Protein AF-A0A9D2CE64-F1 (afdb_monomer_lite)

Foldseek 3Di:
DKDWDDWDDDPNDIDIDIDDDDDCVVDDPVNVVVVVVVVVVCVVVDPPPPD

Structure (mmCIF, N/CA/C/O backbone):
data_AF-A0A9D2CE64-F1
#
_entry.id   AF-A0A9D2CE64-F1
#
loop_
_atom_site.group_PDB
_atom_site.id
_atom_site.type_symbol
_atom_site.label_atom_id
_atom_site.label_alt_id
_atom_site.label_comp_id
_atom_site.label_asym_id
_atom_site.label_entity_id
_atom_site.label_seq_id
_atom_site.pdbx_PDB_ins_code
_atom_site.Cartn_x
_atom_site.Cartn_y
_atom_site.Cartn_z
_atom_site.occupancy
_atom_site.B_iso_or_equiv
_atom_site.auth_seq_id
_atom_site.auth_comp_id
_atom_site.auth_asym_id
_atom_site.auth_atom_id
_atom_site.pdbx_PDB_model_num
ATOM 1 N N . MET A 1 1 ? 10.637 -3.580 0.334 1.00 94.31 1 MET A N 1
ATOM 2 C CA . MET A 1 1 ? 10.411 -3.624 1.798 1.00 94.31 1 MET A CA 1
ATOM 3 C C . MET A 1 1 ? 8.990 -3.160 2.084 1.00 94.31 1 MET A C 1
ATOM 5 O O . MET A 1 1 ? 8.547 -2.227 1.422 1.00 94.31 1 MET A O 1
ATOM 9 N N . PHE A 1 2 ? 8.299 -3.807 3.027 1.00 97.56 2 PHE A N 1
ATOM 10 C CA . PHE A 1 2 ? 6.957 -3.427 3.481 1.00 97.56 2 PHE A CA 1
ATOM 11 C C . PHE A 1 2 ? 7.012 -2.961 4.932 1.00 97.56 2 PHE A C 1
ATOM 13 O O . PHE A 1 2 ? 7.659 -3.609 5.752 1.00 97.56 2 PHE A O 1
ATOM 20 N N . THR A 1 3 ? 6.301 -1.881 5.240 1.00 98.19 3 THR A N 1
ATOM 21 C CA . THR A 1 3 ? 6.099 -1.414 6.614 1.00 98.19 3 THR A CA 1
ATOM 22 C C . THR A 1 3 ? 4.607 -1.296 6.865 1.00 98.19 3 THR A C 1
ATOM 24 O O . THR A 1 3 ? 3.908 -0.595 6.131 1.00 98.19 3 THR A O 1
ATOM 27 N N . VAL A 1 4 ? 4.132 -1.983 7.900 1.00 98.25 4 VAL A N 1
ATOM 28 C CA . VAL A 1 4 ? 2.721 -2.006 8.289 1.00 98.25 4 VAL A CA 1
ATOM 29 C C . VAL A 1 4 ? 2.549 -1.170 9.550 1.00 98.25 4 VAL A C 1
ATOM 31 O O . VAL A 1 4 ? 3.232 -1.393 10.549 1.00 98.25 4 VAL A O 1
ATOM 34 N N . GLY A 1 5 ? 1.664 -0.180 9.487 1.00 97.94 5 GLY A N 1
ATOM 35 C CA . GLY A 1 5 ? 1.308 0.648 10.633 1.00 97.94 5 GLY A CA 1
ATOM 36 C C . GLY A 1 5 ? 0.181 0.043 11.468 1.00 97.94 5 GLY A C 1
ATOM 37 O O . GLY A 1 5 ? -0.455 -0.940 11.088 1.00 97.94 5 GLY A O 1
ATOM 38 N N . LYS A 1 6 ? -0.108 0.672 12.611 1.00 98.00 6 LYS A N 1
ATOM 39 C CA . LYS A 1 6 ? -1.284 0.332 13.419 1.00 98.00 6 LYS A CA 1
ATOM 40 C C . LYS A 1 6 ? -2.555 0.617 12.612 1.00 98.00 6 LYS A C 1
ATOM 42 O O . LYS A 1 6 ? -2.722 1.727 12.109 1.00 98.00 6 LYS A O 1
ATOM 47 N N . PHE A 1 7 ? -3.441 -0.371 12.511 1.00 97.94 7 PHE A N 1
ATOM 48 C CA . PHE A 1 7 ? -4.743 -0.201 11.872 1.00 97.94 7 PHE A CA 1
ATOM 49 C C . PHE A 1 7 ? -5.613 0.799 12.644 1.00 97.94 7 PHE A C 1
ATOM 51 O O . PHE A 1 7 ? -5.469 0.969 13.859 1.00 97.94 7 PHE A O 1
ATOM 58 N N . TYR A 1 8 ? -6.529 1.452 11.941 1.00 98.31 8 TYR A N 1
ATOM 59 C CA . TYR A 1 8 ? -7.460 2.405 12.537 1.00 98.31 8 TYR A CA 1
ATOM 60 C C . TYR A 1 8 ? -8.755 2.489 11.732 1.00 98.31 8 TYR A C 1
ATOM 62 O O . TYR A 1 8 ? -8.810 2.062 10.583 1.00 98.31 8 TYR A O 1
ATOM 70 N N . GLU A 1 9 ? -9.804 3.030 12.341 1.00 98.06 9 GLU A N 1
ATOM 71 C CA . GLU A 1 9 ? -11.109 3.168 11.701 1.00 98.06 9 GLU A CA 1
ATOM 72 C C . GLU A 1 9 ? -11.253 4.540 11.020 1.00 98.06 9 GLU A C 1
ATOM 74 O O . GLU A 1 9 ? -10.911 5.571 11.603 1.00 98.06 9 GLU A O 1
ATOM 79 N N . ILE A 1 10 ? -11.781 4.565 9.793 1.00 97.75 10 ILE A N 1
ATOM 80 C CA . ILE A 1 10 ? -12.229 5.780 9.098 1.00 97.75 10 ILE A CA 1
ATOM 81 C C . ILE A 1 10 ? -13.616 5.516 8.523 1.00 97.75 10 ILE A C 1
ATOM 83 O O . ILE A 1 10 ? -13.779 4.617 7.701 1.00 97.75 10 ILE A O 1
ATOM 87 N N . ALA A 1 11 ? -14.606 6.327 8.905 1.00 96.81 11 ALA A N 1
ATOM 88 C CA . ALA A 1 11 ? -15.959 6.274 8.341 1.00 96.81 11 ALA A CA 1
ATOM 89 C C . ALA A 1 11 ? -16.572 4.852 8.331 1.00 96.81 11 ALA A C 1
ATOM 91 O O . ALA A 1 11 ? -17.129 4.417 7.322 1.00 96.81 11 ALA A O 1
ATOM 92 N N . GLY A 1 12 ? -16.433 4.113 9.439 1.00 96.88 12 GLY A N 1
ATOM 93 C CA . GLY A 1 12 ? -16.960 2.750 9.576 1.00 96.88 12 GLY A CA 1
ATOM 94 C C . GLY A 1 12 ? -16.141 1.664 8.871 1.00 96.88 12 GLY A C 1
ATOM 95 O O . GLY A 1 12 ? -16.587 0.523 8.793 1.00 96.88 12 GLY A O 1
ATOM 96 N N . ARG A 1 13 ? -14.965 1.995 8.319 1.00 95.94 13 ARG A N 1
ATOM 97 C CA . ARG A 1 13 ? -14.064 1.043 7.654 1.00 95.94 13 ARG A CA 1
ATOM 98 C C . ARG A 1 13 ? -12.768 0.897 8.434 1.00 95.94 13 ARG A C 1
ATOM 100 O O . ARG A 1 13 ? -12.145 1.895 8.795 1.00 95.94 13 ARG A O 1
ATOM 107 N N . MET A 1 14 ? -12.334 -0.344 8.634 1.00 96.75 14 MET A N 1
ATOM 108 C CA . MET A 1 14 ? -11.013 -0.644 9.182 1.00 96.75 14 MET A CA 1
ATOM 109 C C . MET A 1 14 ? -9.958 -0.454 8.091 1.00 96.75 14 MET A C 1
ATOM 111 O O . MET A 1 14 ? -9.985 -1.133 7.068 1.00 96.75 14 MET A O 1
ATOM 115 N N . MET A 1 15 ? -9.033 0.474 8.312 1.00 98.00 15 MET A N 1
ATOM 116 C CA . MET A 1 15 ? -7.972 0.837 7.378 1.00 98.00 15 MET A CA 1
ATOM 117 C C . MET A 1 15 ? -6.619 0.338 7.889 1.00 98.00 15 MET A C 1
ATOM 119 O O . MET A 1 15 ? -6.308 0.457 9.078 1.00 98.00 15 MET A O 1
ATOM 123 N N . LEU A 1 16 ? -5.787 -0.176 6.977 1.00 97.75 16 LEU A N 1
ATOM 124 C CA . LEU A 1 16 ? -4.424 -0.623 7.263 1.00 97.75 16 LEU A CA 1
ATOM 125 C C . LEU A 1 16 ? -3.399 0.300 6.585 1.00 97.75 16 LEU A C 1
ATOM 127 O O . LEU A 1 16 ? -3.337 0.343 5.355 1.00 97.75 16 LEU A O 1
ATOM 131 N N . PRO A 1 17 ? -2.555 1.011 7.347 1.00 97.94 17 PRO A N 1
ATOM 132 C CA . PRO A 1 17 ? -1.476 1.803 6.767 1.00 97.94 17 PRO A CA 1
ATOM 133 C C . PRO A 1 17 ? -0.385 0.894 6.226 1.00 97.94 17 PRO A C 1
ATOM 135 O O . PRO A 1 17 ? 0.234 0.144 6.984 1.00 97.94 17 PRO A O 1
ATOM 138 N N . LEU A 1 18 ? -0.120 0.997 4.929 1.00 97.81 18 LEU A N 1
ATOM 139 C CA . LEU A 1 18 ? 0.913 0.226 4.254 1.00 97.81 18 LEU A CA 1
ATOM 140 C C . LEU A 1 18 ? 1.865 1.161 3.509 1.00 97.81 18 LEU A C 1
ATOM 142 O O . LEU A 1 18 ? 1.446 1.911 2.630 1.00 97.81 18 LEU A O 1
ATOM 146 N N . ALA A 1 19 ? 3.154 1.078 3.832 1.00 97.94 19 ALA A N 1
ATOM 147 C CA . ALA A 1 19 ? 4.217 1.703 3.054 1.00 97.94 19 ALA A CA 1
ATOM 148 C C . ALA A 1 19 ? 5.016 0.635 2.302 1.00 97.94 19 ALA A C 1
ATOM 150 O O . ALA A 1 19 ? 5.355 -0.416 2.853 1.00 97.94 19 ALA A O 1
ATOM 151 N N . ILE A 1 20 ? 5.345 0.930 1.045 1.00 97.50 20 ILE A N 1
ATOM 152 C CA . ILE A 1 20 ? 6.133 0.054 0.180 1.00 97.50 20 ILE A CA 1
ATOM 153 C C . ILE A 1 20 ? 7.355 0.829 -0.294 1.00 97.50 20 ILE A C 1
ATOM 155 O O . ILE A 1 20 ? 7.231 1.880 -0.919 1.00 97.50 20 ILE A O 1
ATOM 159 N N . GLN A 1 21 ? 8.538 0.289 -0.025 1.00 97.62 21 GLN A N 1
ATOM 160 C CA . GLN A 1 21 ? 9.786 0.774 -0.598 1.00 97.62 21 GLN A CA 1
ATOM 161 C C . GLN A 1 21 ? 10.244 -0.186 -1.693 1.00 97.62 21 GLN A C 1
ATOM 163 O O . G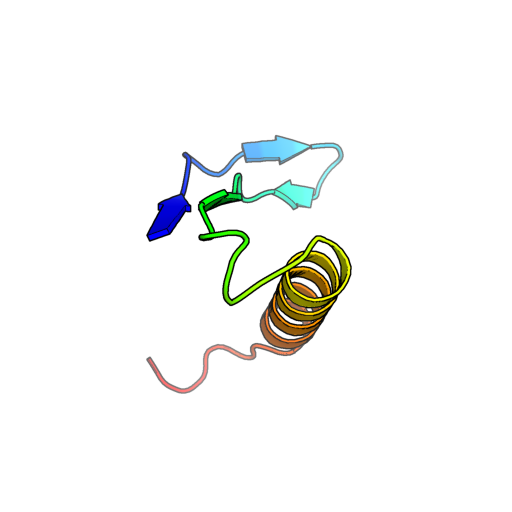LN A 1 21 ? 10.397 -1.392 -1.453 1.00 97.62 21 GLN A O 1
ATOM 168 N N . VAL A 1 22 ? 10.483 0.367 -2.879 1.00 96.94 22 VAL A N 1
ATOM 169 C CA . VAL A 1 22 ? 10.935 -0.358 -4.068 1.00 96.94 22 VAL A CA 1
ATOM 170 C C . VAL A 1 22 ? 12.188 0.288 -4.646 1.00 96.94 22 VAL A C 1
ATOM 172 O O . VAL A 1 22 ? 12.440 1.473 -4.440 1.00 96.94 22 VAL A O 1
ATOM 175 N N . HIS A 1 23 ? 12.971 -0.499 -5.379 1.00 97.56 23 HIS A N 1
ATOM 176 C CA . HIS A 1 23 ? 14.135 -0.006 -6.103 1.00 97.56 23 HIS A CA 1
ATOM 177 C C . HIS A 1 23 ? 13.758 0.295 -7.561 1.00 97.56 23 HIS A C 1
ATOM 179 O O . HIS A 1 23 ? 13.285 -0.591 -8.275 1.00 97.56 23 HIS A O 1
ATOM 185 N N . HIS A 1 24 ? 14.003 1.522 -8.030 1.00 96.19 24 HIS A N 1
ATOM 186 C CA . HIS A 1 24 ? 13.523 1.978 -9.343 1.00 96.19 24 HIS A CA 1
ATOM 187 C C . HIS A 1 24 ? 14.117 1.247 -10.555 1.00 96.19 24 HIS A C 1
ATOM 189 O O . HIS A 1 24 ? 13.487 1.212 -11.604 1.00 96.19 24 HIS A O 1
ATOM 195 N N . ALA A 1 25 ? 15.282 0.606 -10.417 1.00 97.50 25 ALA A N 1
ATOM 196 C CA . ALA A 1 25 ? 15.851 -0.212 -11.496 1.00 97.50 25 ALA A CA 1
ATOM 197 C C . ALA A 1 25 ? 15.052 -1.497 -11.806 1.00 97.50 25 ALA A C 1
ATOM 199 O O . ALA A 1 25 ? 15.293 -2.115 -12.837 1.00 97.50 25 ALA A O 1
ATOM 200 N N . VAL A 1 26 ? 14.137 -1.918 -10.922 1.00 97.19 26 VAL A N 1
ATOM 201 C CA . VAL A 1 26 ? 13.332 -3.146 -11.094 1.00 97.19 26 VAL A CA 1
ATOM 202 C C . VAL A 1 26 ? 11.825 -2.904 -11.016 1.00 97.19 26 VAL A C 1
ATOM 204 O O . VAL A 1 26 ? 11.059 -3.694 -11.557 1.00 97.19 26 VAL A O 1
ATOM 207 N N . CYS A 1 27 ? 11.393 -1.821 -10.363 1.00 96.12 27 CYS A N 1
ATOM 208 C CA . CYS A 1 27 ? 9.986 -1.461 -10.215 1.00 96.12 27 CYS A CA 1
ATOM 209 C C . CYS A 1 27 ? 9.782 0.035 -10.464 1.00 96.12 27 CYS A C 1
ATOM 211 O O . CYS A 1 27 ? 10.400 0.877 -9.815 1.00 96.12 27 CYS A O 1
ATOM 213 N N . ASP A 1 28 ? 8.840 0.371 -11.333 1.00 96.62 28 ASP A N 1
ATOM 214 C CA . ASP A 1 28 ? 8.323 1.733 -11.480 1.00 96.62 28 ASP A CA 1
ATOM 215 C C . ASP A 1 28 ? 6.989 1.916 -10.722 1.00 96.62 28 ASP A C 1
ATOM 217 O O . ASP A 1 28 ? 6.520 1.028 -9.998 1.00 96.62 28 ASP A O 1
ATOM 221 N N . GLY A 1 29 ? 6.360 3.083 -10.892 1.00 96.38 29 GLY A N 1
ATOM 222 C CA . GLY A 1 29 ? 5.069 3.385 -10.274 1.00 96.38 29 GLY A CA 1
ATOM 223 C C . GLY A 1 29 ? 3.922 2.483 -10.743 1.00 96.38 29 GLY A C 1
ATOM 224 O O . GLY A 1 29 ? 3.034 2.179 -9.948 1.00 96.38 29 GLY A O 1
ATOM 225 N N . PHE A 1 30 ? 3.946 1.999 -11.989 1.00 97.94 30 PHE A N 1
ATOM 226 C CA . PHE A 1 30 ? 2.928 1.082 -12.502 1.00 97.94 30 PHE A CA 1
ATOM 227 C C . PHE A 1 30 ? 3.009 -0.276 -11.800 1.00 97.94 30 PHE A C 1
ATOM 229 O O . PHE A 1 30 ? 1.988 -0.807 -11.361 1.00 97.94 30 PHE A O 1
ATOM 236 N N . HIS A 1 31 ? 4.218 -0.815 -11.625 1.00 97.62 31 HIS A N 1
ATOM 237 C CA . HIS A 1 31 ? 4.418 -2.076 -10.909 1.00 97.62 31 HIS A CA 1
ATOM 238 C C . HIS A 1 31 ? 3.932 -1.983 -9.457 1.00 97.62 31 HIS A C 1
ATOM 240 O O . HIS A 1 31 ? 3.229 -2.880 -8.987 1.00 97.62 31 HIS A O 1
ATOM 246 N N . ALA A 1 32 ? 4.260 -0.885 -8.768 1.00 96.88 32 ALA A N 1
ATOM 247 C CA . ALA A 1 32 ? 3.818 -0.645 -7.398 1.00 96.88 32 ALA A CA 1
ATOM 248 C C . ALA A 1 32 ? 2.287 -0.519 -7.298 1.00 96.88 32 ALA A C 1
ATOM 250 O O . ALA A 1 32 ? 1.672 -1.181 -6.463 1.00 96.88 32 ALA A O 1
ATOM 251 N N . ALA A 1 33 ? 1.656 0.261 -8.182 1.00 97.56 33 ALA A N 1
ATOM 252 C CA . ALA A 1 33 ? 0.202 0.429 -8.200 1.00 97.56 33 ALA A CA 1
ATOM 253 C C . ALA A 1 33 ? -0.531 -0.887 -8.503 1.00 97.56 33 ALA A C 1
ATOM 255 O O . ALA A 1 33 ? -1.493 -1.237 -7.820 1.00 97.56 33 ALA A O 1
ATOM 256 N N . ARG A 1 34 ? -0.046 -1.659 -9.486 1.00 98.19 34 ARG A N 1
ATOM 257 C CA . ARG A 1 34 ? -0.613 -2.972 -9.823 1.00 98.19 34 ARG A CA 1
ATOM 258 C C . ARG A 1 34 ? -0.553 -3.931 -8.636 1.00 98.19 34 ARG A C 1
ATOM 260 O O . ARG A 1 34 ? -1.527 -4.634 -8.387 1.00 98.19 34 ARG A O 1
ATOM 267 N N . PHE A 1 35 ? 0.563 -3.946 -7.904 1.00 97.88 35 PHE A N 1
ATOM 268 C CA . PHE A 1 35 ? 0.699 -4.752 -6.692 1.00 97.88 35 PHE A CA 1
ATOM 269 C C . PHE A 1 35 ? -0.309 -4.337 -5.612 1.00 97.88 35 PHE A C 1
ATOM 271 O O . PHE A 1 35 ? -1.007 -5.198 -5.087 1.00 97.88 35 PHE A O 1
ATOM 278 N N . VAL A 1 36 ? -0.426 -3.038 -5.308 1.00 97.94 36 VAL A N 1
ATOM 279 C CA . VAL A 1 36 ? -1.355 -2.541 -4.274 1.00 97.94 36 VAL A CA 1
ATOM 280 C C . VAL A 1 36 ? -2.803 -2.901 -4.608 1.00 97.94 36 VAL A C 1
ATOM 282 O O . VAL A 1 36 ? -3.528 -3.380 -3.741 1.00 97.94 36 VAL A O 1
ATOM 285 N N . ASN A 1 37 ? -3.211 -2.750 -5.870 1.00 98.31 37 ASN A N 1
ATOM 286 C CA . ASN A 1 37 ? -4.563 -3.107 -6.302 1.00 98.31 37 ASN A CA 1
ATOM 287 C C . ASN A 1 37 ? -4.832 -4.613 -6.183 1.00 98.31 37 ASN A C 1
ATOM 289 O O . ASN A 1 37 ? -5.905 -5.013 -5.739 1.00 98.31 37 ASN A O 1
ATOM 293 N N . ALA A 1 38 ? -3.859 -5.451 -6.554 1.00 98.19 38 ALA A N 1
ATOM 294 C CA . ALA A 1 38 ? -3.979 -6.900 -6.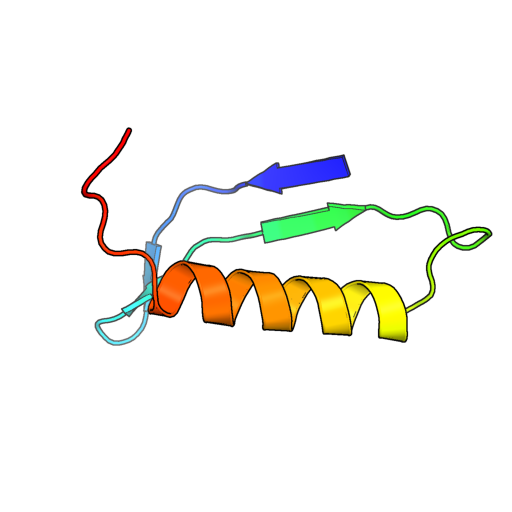412 1.00 98.19 38 ALA A CA 1
ATOM 295 C C . ALA A 1 38 ? -4.047 -7.328 -4.938 1.00 98.19 38 ALA A C 1
ATOM 297 O O . ALA A 1 38 ? -4.845 -8.193 -4.590 1.00 98.19 38 ALA A O 1
ATOM 298 N N . LEU A 1 39 ? -3.252 -6.694 -4.069 1.00 97.56 39 LEU A N 1
ATOM 299 C CA . LEU A 1 39 ? -3.286 -6.931 -2.627 1.00 97.56 39 LEU A CA 1
ATOM 300 C C . LEU A 1 39 ? -4.651 -6.570 -2.030 1.00 97.56 39 LEU A C 1
ATOM 302 O O . LEU A 1 39 ? -5.184 -7.348 -1.244 1.00 97.56 39 LEU A O 1
ATOM 306 N N . GLN A 1 40 ? -5.228 -5.429 -2.421 1.00 97.69 40 GLN A N 1
ATOM 307 C CA . GLN A 1 40 ? -6.567 -5.042 -1.974 1.00 97.69 40 GLN A CA 1
ATOM 308 C C . GLN A 1 40 ? -7.617 -6.065 -2.424 1.00 97.69 40 GLN A C 1
ATOM 310 O O . GLN A 1 40 ? -8.381 -6.544 -1.596 1.00 97.69 40 GLN A O 1
ATOM 315 N N . ALA A 1 41 ? -7.608 -6.463 -3.700 1.00 98.06 41 ALA A N 1
ATOM 316 C CA . ALA A 1 41 ? -8.552 -7.454 -4.217 1.00 98.06 41 ALA A CA 1
ATOM 317 C C . ALA A 1 41 ? -8.429 -8.810 -3.503 1.00 98.06 41 ALA A C 1
ATOM 319 O O . ALA A 1 41 ? -9.437 -9.439 -3.191 1.00 98.06 41 ALA A O 1
ATOM 320 N N . TRP A 1 42 ? -7.199 -9.246 -3.213 1.00 97.25 42 TRP A N 1
ATOM 321 C CA . TRP A 1 42 ? -6.965 -10.452 -2.425 1.00 97.25 42 TRP A CA 1
ATOM 322 C C . TRP A 1 42 ? -7.548 -10.3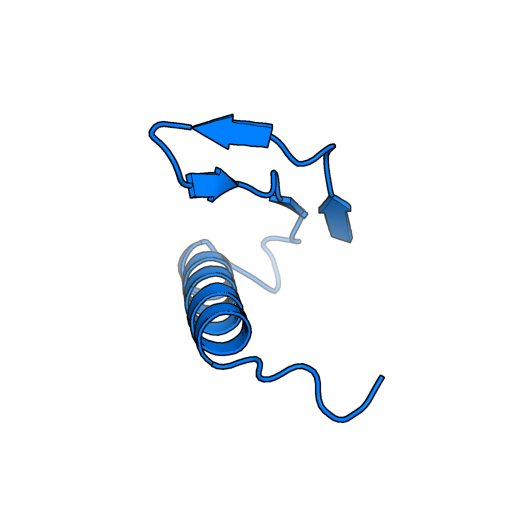16 -1.015 1.00 97.25 42 TRP A C 1
ATOM 324 O O . TRP A 1 42 ? -8.291 -11.199 -0.595 1.00 97.25 42 TRP A O 1
ATOM 334 N N . ALA A 1 43 ? -7.280 -9.202 -0.325 1.00 95.44 43 ALA A N 1
ATOM 335 C CA . ALA A 1 43 ? -7.789 -8.945 1.022 1.00 95.44 43 ALA A CA 1
ATOM 336 C C . ALA A 1 43 ? -9.325 -8.893 1.066 1.00 95.44 43 ALA A C 1
ATOM 338 O O . ALA A 1 43 ? -9.923 -9.455 1.977 1.00 95.44 43 ALA A O 1
ATOM 339 N N . ASP A 1 44 ? -9.959 -8.291 0.058 1.00 95.88 44 ASP A N 1
ATOM 340 C CA . ASP A 1 44 ? -11.421 -8.237 -0.066 1.00 95.88 44 ASP A CA 1
ATOM 341 C C . ASP A 1 44 ? -12.037 -9.631 -0.277 1.00 95.88 44 ASP A C 1
ATOM 343 O O . ASP A 1 44 ? -13.172 -9.879 0.126 1.00 95.88 44 ASP A O 1
ATOM 347 N N . SER A 1 45 ? -11.292 -10.546 -0.907 1.00 95.88 45 SER A N 1
ATOM 348 C CA . SER A 1 45 ? -11.711 -11.934 -1.144 1.00 95.88 45 SER A CA 1
ATOM 349 C C . SER A 1 45 ? -11.284 -12.918 -0.051 1.00 95.88 45 SER A C 1
ATOM 351 O O . SER A 1 45 ? -11.657 -14.087 -0.115 1.00 95.88 45 SER A O 1
ATOM 353 N N . PHE A 1 46 ? -10.487 -12.479 0.929 1.00 93.25 46 PHE A N 1
ATOM 354 C CA . PHE A 1 46 ? -9.907 -13.365 1.930 1.00 93.25 46 PHE A CA 1
ATOM 355 C C . PHE A 1 46 ? -10.964 -13.806 2.948 1.00 93.25 46 PHE A C 1
ATOM 357 O O . PHE A 1 46 ? -11.483 -13.017 3.734 1.00 93.25 46 PHE A O 1
ATOM 364 N N . ASN A 1 47 ? -11.260 -15.099 2.939 1.00 89.00 47 ASN A N 1
ATOM 365 C CA . ASN A 1 47 ? -12.299 -15.758 3.727 1.00 89.00 47 ASN A CA 1
ATOM 366 C C . ASN A 1 47 ? -11.778 -16.413 5.021 1.00 89.00 47 ASN A C 1
ATOM 368 O O . ASN A 1 47 ? -12.571 -16.937 5.795 1.00 89.00 47 ASN A O 1
ATOM 372 N N . GLY A 1 48 ? -10.475 -16.325 5.309 1.00 73.81 48 GLY A N 1
ATOM 373 C CA . GLY A 1 48 ? -9.913 -16.642 6.628 1.00 73.81 48 GLY A CA 1
ATOM 374 C C . GLY A 1 48 ? -9.937 -18.113 7.055 1.00 73.81 48 GLY A C 1
ATOM 375 O O . GLY A 1 48 ? -9.632 -18.387 8.210 1.00 73.81 48 GLY A O 1
ATOM 376 N N . GLU A 1 49 ? -10.280 -19.050 6.167 1.00 67.88 49 GLU A N 1
ATOM 377 C CA . GLU A 1 49 ? -10.474 -20.464 6.533 1.00 67.88 49 GLU A CA 1
ATOM 378 C C . GLU A 1 49 ? -9.192 -21.308 6.618 1.00 67.88 49 GLU A C 1
ATOM 380 O O . GLU A 1 49 ? -9.256 -22.448 7.063 1.00 67.88 49 GLU A O 1
ATOM 385 N N . GLU A 1 50 ? -8.015 -20.766 6.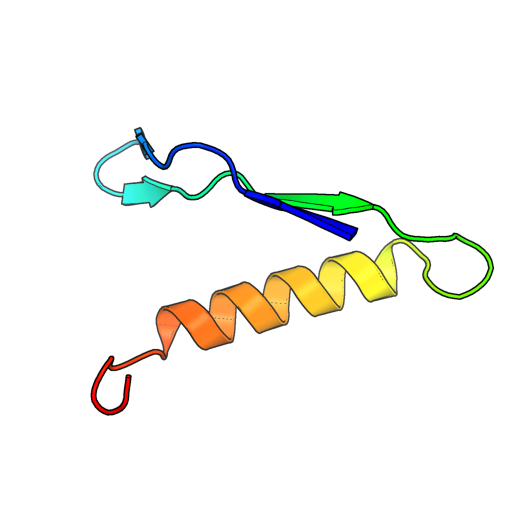305 1.00 60.22 50 GLU A N 1
ATOM 386 C CA . GLU A 1 50 ? -6.740 -21.460 6.526 1.00 60.22 50 GLU A CA 1
ATOM 387 C C . GLU A 1 50 ? -5.662 -20.455 6.963 1.00 60.22 50 GLU A C 1
ATOM 389 O O . GLU A 1 50 ? -5.043 -19.782 6.136 1.00 60.22 50 GLU A O 1
ATOM 394 N N . ALA A 1 51 ? -5.456 -20.333 8.276 1.00 53.31 51 ALA A N 1
ATOM 395 C CA . ALA A 1 51 ? -4.290 -19.690 8.885 1.00 53.31 51 ALA A CA 1
ATOM 396 C C . ALA A 1 51 ? -3.834 -20.489 10.110 1.00 53.31 51 ALA A C 1
ATOM 398 O O . ALA A 1 51 ? -4.708 -20.856 10.928 1.00 53.31 51 ALA A O 1
#

Radius of gyration: 13.3 Å; chains: 1; bounding box: 33×28×26 Å

Sequence (51 aa):
MFTVGKFYEIAGRMMLPLAIQVHHAVCDGFHAARFVNALQAWADSFNGEEA

pL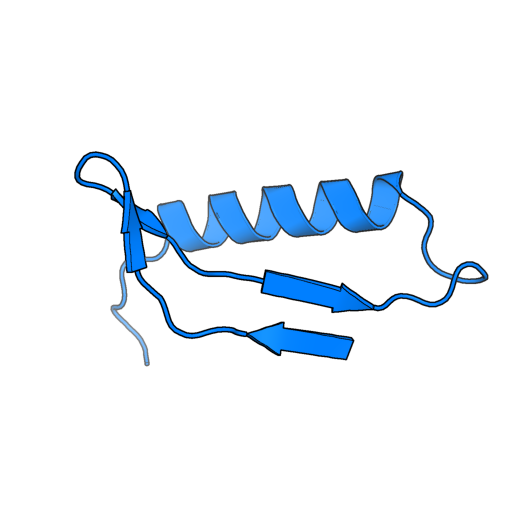DDT: mean 94.46, std 9.33, range [53.31, 98.31]

Organism: NCBI:txid2838505

InterPro domains:
  IPR001707 Chloramphenicol acetyltransferase [PF00302] (1-40)
  IPR001707 Chloramphenicol acetyltransferase [PTHR38474] (1-46)
  IPR018372 Chloramphenicol acetyltransferase, active site [PS0010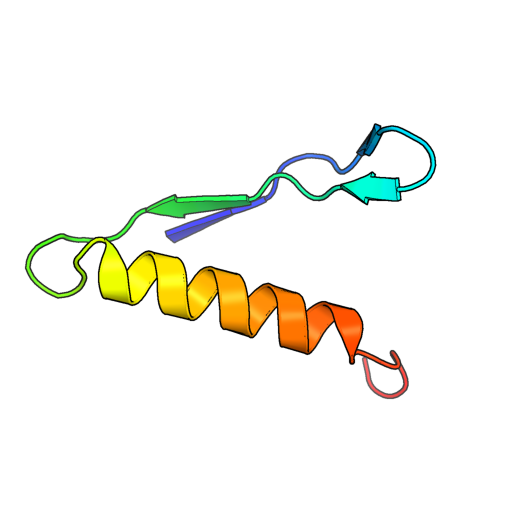0] (21-31)
  IPR023213 Chloramphenicol acetyltransferase-like domain superfamily [G3DSA:3.30.559.10] (1-49)

Secondary structure (DSSP, 8-state):
-EEEPPPEEETTEEE--EEE---TTT--HHHHHHHHHHHHHHHHH------